Protein 1XRX (pdb70)

Sequence (132 aa):
KTIIEVDDELYSYIASHTKHIGESASDILRRLKFKTIEVDDELYSYIASHTKHIGESASDILRRLKFKTIEVDDELYSYIASHTKHIGESASDILRRLKFKTIEVDDELYSYIASHTKHIGESASDILRRLKF

Secondary structure (DSSP, 8-state):
-EEE--HHHHHHHHTT-SSTT--HHHHHH----/-EEE--HHHHHHHHTT-SSTT--HHHHHH----/-EEE--HHHHHHHHTT-SSTT--HHHHHH----/-EEE--HHHHHHHHTT-SSTT--HHHHHH----

Foldseek 3Di:
DDDDDDPVVVVVQVVQDPDPPDDSCVSVCVCVD/DDDDDDPVVVVVQVVQDPDPPDDSCVSVCVCVD/DDDDDDPVVVVVQVVQDPDPPDDSCVSVCVCVD/DDDDDDPVVVVVQVVQDPDPPDDSCVSVCVCVD

Radius of gyration: 17.99 Å; Cα contacts (8 Å, |Δi|>4): 172; chains: 4; bounding box: 37×57×23 Å

InterPro domains:
  IPR005621 Negative modulator of initiation of replication SeqA [MF_00908] (1-181)
  IPR005621 Negative modulator of initiation of replication SeqA [PIRSF019401] (1-178)
  IPR010985 Ribbon-helix-helix [SSF47598] (1-35)
  IPR013321 Arc-type ribbon-helix-helix [G3DSA:1.10.1220.10] (1-41)
  IPR026577 Replication modulator SeqA, C-terminal DNA-binding domain [PF03925] (71-179)
  IPR033761 Negative modulator of initiation of replication SeqA, N-terminal [PF17206] (1-36)
  IPR036835 Replication modulator SeqA, C-terminal DNA-binding domain superfamily [G3DSA:1.20.1380.10] (65-181)
  IPR036835 Replication modulator SeqA, C-terminal DNA-binding domain superfamily [SSF82808] (65-181)

B-factor: mean 48.1, std 13.79, range [17.33, 106.22]

Organism: Escherichia coli (strain K12) (NCBI:txid83333)

GO terms:
  GO:0042802 identical protein binding (F, IPI)
  GO:0005515 protein binding (F, IPI)
  GO:0005829 cytosol (C, IDA)
  GO:0003688 DNA replication origin binding (F, IDA)
  GO:0042803 protein homodimerization activity (F, IDA)
  GO:0032991 protein-containing complex (C, IDA)
  GO:1990097 SeqA-DNA complex (C, IDA)
  GO:0044729 hemi-methylated DNA-binding (F, IDA)
  GO:0010385 double-stranded methylated DNA binding (F, IDA)
  GO:0032297 negative regulation of DNA-templated DNA replication initiation (P, IGI)
  GO:0007062 sister chromatid cohesion (P, IGI)
  GO:0009314 response to radiation (P, IMP)
  GO:0032297 negative regulation of DNA-templated DNA replication initiation (P, IMP)

Nearest PDB structures (foldseek):
  1xrx-assembly1_A  TM=1.027E+00  e=1.016E-03  Escherichia coli
  3fmt-assembly2_E  TM=9.561E-01  e=2.401E-03  Escherichia coli K-12
  3fmt-assembly2_F  TM=9.249E-01  e=6.096E-03  Escherichia coli K-12
  5kko-assembly1_A  TM=4.485E-01  e=9.108E+00  Vibrio cholerae
  1xrx-assembly1_A  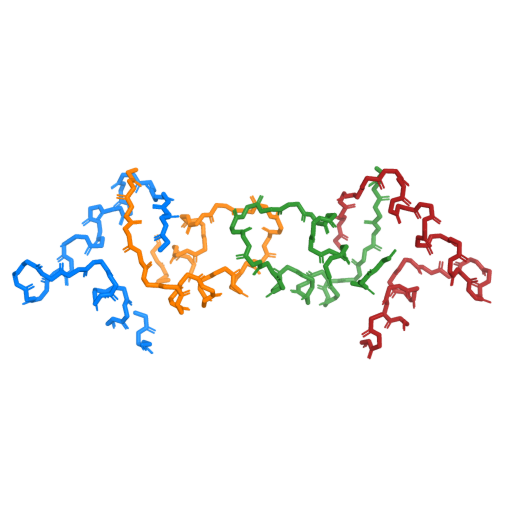TM=1.015E+00  e=1.016E-03  Escherichia coli

Solvent-accessible surface area: 8102 Å² total

Structure (mmCIF, N/CA/C/O backbone):
data_1XRX
#
_entry.id   1XRX
#
_cell.length_a   112.179
_cell.length_b   112.179
_cell.length_c   62.021
_cell.angle_alpha   90.00
_cell.angle_beta   90.00
_cell.angle_gamma   120.00
#
_symmetry.space_group_name_H-M   'P 31 2 1'
#
loop_
_entity.id
_entity.type
_entity.pdbx_description
1 polymer 'SeqA protein'
2 non-polymer 'CALCIUM ION'
3 water water
#
loop_
_atom_site.group_PDB
_atom_site.id
_atom_site.type_symbol
_atom_site.label_atom_id
_atom_site.label_alt_id
_atom_site.label_comp_id
_atom_site.label_asym_id
_atom_site.label_entity_id
_atom_site.label_seq_id
_atom_site.pdbx_PDB_ins_code
_atom_site.Cartn_x
_atom_site.Cartn_y
_atom_site.Cartn_z
_atom_site.occupancy
_atom_site.B_iso_or_equiv
_atom_site.auth_seq_id
_atom_site.auth_comp_id
_atom_site.auth_asym_id
_atom_site.auth_atom_id
_atom_site.pdbx_PDB_model_num
ATOM 9 N N . LYS A 1 2 ? 85.624 30.049 32.157 1.00 49.03 2 LYS A N 1
ATOM 10 C CA . LYS A 1 2 ? 85.511 31.187 33.052 1.00 49.12 2 LYS A CA 1
ATOM 11 C C . LYS A 1 2 ? 84.190 31.115 33.808 1.00 48.34 2 LYS A C 1
ATOM 12 O O . LYS A 1 2 ? 83.194 30.589 33.309 1.00 53.48 2 LYS A O 1
ATOM 18 N N . THR A 1 3 ? 84.201 31.652 35.020 1.00 46.47 3 THR A N 1
ATOM 19 C CA . THR A 1 3 ? 83.030 31.669 35.877 1.00 44.62 3 THR A CA 1
ATOM 20 C C . THR A 1 3 ? 82.342 33.033 35.912 1.00 44.96 3 THR A C 1
ATOM 21 O O . THR A 1 3 ? 82.993 34.065 35.971 1.00 49.10 3 THR A O 1
ATOM 25 N N A ILE A 1 4 ? 81.026 33.012 35.839 0.50 40.28 4 ILE A N 1
ATOM 26 N N B ILE A 1 4 ? 81.010 33.018 35.881 0.50 41.91 4 ILE A N 1
ATOM 27 C CA A ILE A 1 4 ? 80.197 34.201 35.868 0.50 37.31 4 ILE A CA 1
ATOM 28 C CA B ILE A 1 4 ? 80.253 34.248 35.957 0.50 40.50 4 ILE A CA 1
ATOM 29 C C A ILE A 1 4 ? 79.071 33.977 36.874 0.50 39.35 4 ILE A C 1
ATOM 30 C C B ILE A 1 4 ? 79.074 33.991 36.861 0.50 41.14 4 ILE A C 1
ATOM 31 O O A ILE A 1 4 ? 78.609 32.857 37.070 0.50 39.47 4 ILE A O 1
ATOM 32 O O B ILE A 1 4 ? 78.557 32.867 36.950 0.50 42.07 4 ILE A O 1
ATOM 41 N N . GLU A 1 5 ? 78.637 35.037 37.536 1.00 34.19 5 GLU A N 1
ATOM 42 C CA . GLU A 1 5 ? 77.536 34.904 38.458 1.00 40.97 5 GLU A CA 1
ATOM 43 C C . GLU A 1 5 ? 76.336 35.698 37.956 1.00 36.83 5 GLU A C 1
ATOM 44 O O . GLU A 1 5 ? 76.452 36.850 37.556 1.00 33.68 5 GLU A O 1
ATOM 50 N N . VAL A 1 6 ? 75.185 35.037 37.946 1.00 35.04 6 VAL A N 1
ATOM 51 C CA . VAL A 1 6 ? 73.947 35.652 37.482 1.00 33.40 6 VAL A CA 1
ATOM 52 C C . VAL A 1 6 ? 72.915 35.582 38.600 1.00 33.06 6 VAL A C 1
ATOM 53 O O . VAL A 1 6 ? 73.005 34.717 39.466 1.00 36.96 6 VAL A O 1
ATOM 57 N N . ASP A 1 7 ? 71.930 36.476 38.587 1.00 32.78 7 ASP A N 1
ATOM 58 C CA . ASP A 1 7 ? 70.906 36.444 39.625 1.00 38.15 7 ASP A CA 1
ATOM 59 C C . ASP A 1 7 ? 70.043 35.191 39.468 1.00 39.53 7 ASP A C 1
ATOM 60 O O . ASP A 1 7 ? 69.903 34.659 38.369 1.00 36.17 7 ASP A O 1
ATOM 65 N N . ASP A 1 8 ? 69.484 34.721 40.579 1.00 39.09 8 ASP A N 1
ATOM 66 C CA . ASP A 1 8 ? 68.649 33.521 40.604 1.00 37.19 8 ASP A CA 1
ATOM 67 C C . ASP A 1 8 ? 67.609 33.438 39.491 1.00 34.17 8 ASP A C 1
ATOM 68 O O . ASP A 1 8 ? 67.479 32.412 38.826 1.00 40.20 8 ASP A O 1
ATOM 73 N N . GLU A 1 9 ? 66.872 34.522 39.291 1.00 35.81 9 GLU A N 1
ATOM 74 C CA . GLU A 1 9 ? 65.841 34.560 38.267 1.00 39.12 9 GLU A CA 1
ATOM 75 C C . GLU A 1 9 ? 66.424 34.336 36.870 1.00 40.57 9 GLU A C 1
ATOM 76 O O . GLU A 1 9 ? 65.850 33.609 36.059 1.00 41.05 9 GLU A O 1
ATOM 82 N N . LEU A 1 10 ? 67.566 34.960 36.599 1.00 40.55 10 LEU A N 1
ATOM 83 C CA . LEU A 1 10 ? 68.232 34.837 35.306 1.00 37.34 10 LEU A CA 1
ATOM 84 C C . LEU A 1 10 ? 68.804 33.439 35.105 1.00 37.58 10 LEU A C 1
ATOM 85 O O . LEU A 1 10 ? 68.885 32.953 33.978 1.00 37.22 10 LEU A O 1
ATOM 90 N N . TYR A 1 11 ? 69.203 32.795 36.197 1.00 34.14 11 TYR A N 1
ATOM 91 C CA . TYR A 1 11 ? 69.747 31.450 36.111 1.00 37.76 11 TYR A CA 1
ATOM 92 C C . TYR A 1 11 ? 68.634 30.485 35.703 1.00 40.55 11 TYR A C 1
ATOM 93 O O . TYR A 1 11 ? 68.809 29.666 34.800 1.00 37.66 11 TYR A O 1
ATOM 102 N N . SER A 1 12 ? 67.488 30.590 36.368 1.00 38.92 12 SER A N 1
ATOM 103 C CA . SER A 1 12 ? 66.351 29.729 36.061 1.00 41.47 12 SER A CA 1
ATOM 104 C C . SER A 1 12 ? 65.928 29.932 34.616 1.00 40.37 12 SER A C 1
ATOM 105 O O . SER A 1 12 ? 65.624 28.974 33.905 1.00 39.90 12 SER A O 1
ATOM 108 N N . TYR A 1 13 ? 65.912 31.192 34.193 1.00 38.73 13 TYR A N 1
ATOM 109 C CA . TYR A 1 13 ? 65.527 31.549 32.837 1.00 37.50 13 TYR A CA 1
ATOM 110 C C . TYR A 1 13 ? 66.415 30.832 31.830 1.00 42.80 13 TYR A C 1
ATOM 111 O O . TYR A 1 13 ? 65.932 30.275 30.845 1.00 46.46 13 TYR A O 1
ATOM 120 N N . ILE A 1 14 ? 67.719 30.849 32.083 1.00 39.37 14 ILE A N 1
ATOM 121 C CA . ILE A 1 14 ? 68.677 30.200 31.199 1.00 37.00 14 ILE A CA 1
ATOM 122 C C . ILE A 1 14 ? 68.530 28.680 31.232 1.00 39.06 14 ILE A C 1
ATOM 123 O O . ILE A 1 14 ? 68.525 28.030 30.188 1.00 35.94 14 ILE A O 1
ATOM 128 N N . ALA A 1 15 ? 68.407 28.121 32.431 1.00 32.69 15 ALA A N 1
ATOM 129 C CA . ALA A 1 15 ? 68.267 26.678 32.589 1.00 40.61 15 ALA A CA 1
ATOM 130 C C . ALA A 1 15 ? 67.035 26.148 31.863 1.00 36.60 15 ALA A C 1
ATOM 131 O O . ALA A 1 15 ? 67.068 25.062 31.289 1.00 44.62 15 ALA A O 1
ATOM 133 N N . SER A 1 16 ? 65.955 26.921 31.880 1.00 36.67 16 SER A N 1
ATOM 134 C CA . SER A 1 16 ? 64.716 26.515 31.229 1.00 41.73 16 SER A CA 1
ATOM 135 C C . SER A 1 16 ? 64.826 26.478 29.704 1.00 43.87 16 SER A C 1
ATOM 136 O O . SER A 1 16 ? 63.937 25.966 29.028 1.00 47.29 16 SER A O 1
ATOM 139 N N . HIS A 1 17 ? 65.907 27.026 29.159 1.00 42.30 17 HIS A N 1
ATOM 140 C CA . HIS A 1 17 ? 66.092 27.017 27.713 1.00 36.29 17 HIS A CA 1
ATOM 141 C C . HIS A 1 17 ? 66.869 25.802 27.235 1.00 34.86 17 HIS A C 1
ATOM 142 O O . HIS A 1 17 ? 67.239 25.716 26.066 1.00 37.31 17 HIS A O 1
ATOM 149 N N . THR A 1 18 ? 67.123 24.866 28.142 1.00 39.62 18 THR A N 1
ATOM 150 C CA . THR A 1 18 ? 67.839 23.653 27.781 1.00 41.83 18 THR A CA 1
ATOM 151 C C . THR A 1 18 ? 67.048 22.953 26.680 1.00 44.80 18 THR A C 1
ATOM 152 O O . THR A 1 18 ? 65.836 22.768 26.797 1.00 41.67 18 THR A O 1
ATOM 156 N N . LYS A 1 19 ? 67.735 22.590 25.603 1.00 45.08 19 LYS A N 1
ATOM 157 C CA . LYS A 1 19 ? 67.100 21.909 24.479 1.00 43.95 19 LYS A CA 1
ATOM 158 C C . LYS A 1 19 ? 67.637 20.489 24.377 1.00 45.04 19 LYS A C 1
ATOM 159 O O . LYS A 1 19 ? 66.945 19.585 23.918 1.00 45.32 19 LYS A O 1
ATOM 165 N N . HIS A 1 20 ? 68.881 20.311 24.810 1.00 41.43 20 HIS A N 1
ATOM 166 C CA . HIS A 1 20 ? 69.528 19.009 24.818 1.00 44.02 20 HIS A CA 1
ATOM 167 C C . HIS A 1 20 ? 69.919 18.712 26.259 1.00 50.30 20 HIS A C 1
ATOM 168 O O . HIS A 1 20 ? 70.844 19.315 26.804 1.00 53.80 20 HIS A O 1
ATOM 175 N N . ILE A 1 21 ? 69.190 17.789 26.873 1.00 43.88 21 ILE A N 1
ATOM 176 C CA . ILE A 1 21 ? 69.416 17.407 28.259 1.00 38.34 21 ILE A CA 1
AT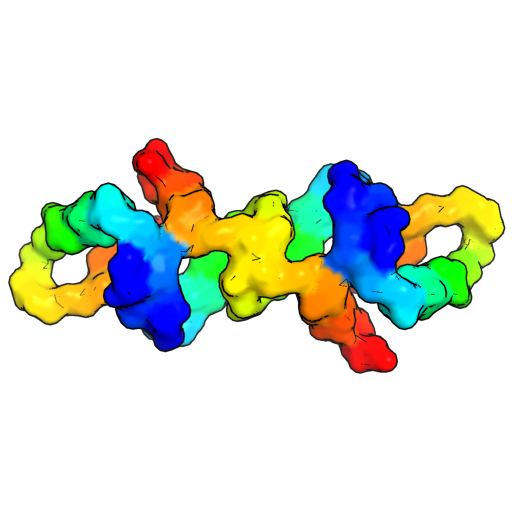OM 177 C C . ILE A 1 21 ? 70.882 17.230 28.624 1.00 42.16 21 ILE A C 1
ATOM 178 O O . ILE A 1 21 ? 71.620 16.507 27.953 1.00 42.74 21 ILE A O 1
ATOM 183 N N . GLY A 1 22 ? 71.293 17.904 29.695 1.00 40.62 22 GLY A N 1
ATOM 184 C CA . GLY A 1 22 ? 72.663 17.810 30.166 1.00 42.96 22 GLY A CA 1
ATOM 185 C C . GLY A 1 22 ? 73.663 18.736 29.497 1.00 42.93 22 GLY A C 1
ATOM 186 O O . GLY A 1 22 ? 74.849 18.690 29.820 1.00 46.30 22 GLY A O 1
ATOM 187 N N . GLU A 1 23 ? 73.202 19.580 28.578 1.00 39.80 23 GLU A N 1
ATOM 188 C CA . GLU A 1 23 ? 74.108 20.487 27.882 1.00 44.29 23 GLU A CA 1
ATOM 189 C C . GLU A 1 23 ? 74.625 21.600 28.791 1.00 48.37 23 GLU A C 1
ATOM 190 O O . GLU A 1 23 ? 73.999 21.943 29.795 1.00 47.16 23 GLU A O 1
ATOM 196 N N . SER A 1 24 ? 75.776 22.158 28.426 1.00 47.14 24 SER A N 1
ATOM 197 C CA . SER A 1 24 ? 76.417 23.215 29.201 1.00 42.79 24 SER A CA 1
ATOM 198 C C . SER A 1 24 ? 75.743 24.569 29.051 1.00 39.92 24 SER A C 1
ATOM 199 O O . SER A 1 24 ? 74.945 24.781 28.141 1.00 44.94 24 SER A O 1
ATOM 202 N N . ALA A 1 25 ? 76.082 25.485 29.952 1.00 43.39 25 ALA A N 1
ATOM 203 C CA . ALA A 1 25 ? 75.531 26.834 29.931 1.00 39.78 25 ALA A CA 1
ATOM 204 C C . ALA A 1 25 ? 76.002 27.557 28.676 1.00 36.38 25 ALA A C 1
ATOM 205 O O . ALA A 1 25 ? 75.298 28.410 28.137 1.00 36.53 25 ALA A O 1
ATOM 207 N N . SER A 1 26 ? 77.198 27.206 28.212 1.00 37.01 26 SER A N 1
ATOM 208 C CA . SER A 1 26 ? 77.760 27.817 27.016 1.00 42.33 26 SER A CA 1
ATOM 209 C C . SER A 1 26 ? 76.908 27.493 25.793 1.00 44.97 26 SER A C 1
ATOM 210 O O . SER A 1 26 ? 76.626 28.372 24.978 1.00 48.32 26 SER A O 1
ATOM 213 N N . ASP A 1 27 ? 76.496 26.233 25.666 1.00 49.35 27 ASP A N 1
ATOM 214 C CA . ASP A 1 27 ? 75.674 25.821 24.533 1.00 45.37 27 ASP A CA 1
ATOM 215 C C . ASP A 1 27 ? 74.337 26.550 24.539 1.00 42.40 27 ASP A C 1
ATOM 216 O O . ASP A 1 27 ? 73.849 26.977 23.495 1.00 42.99 27 ASP A O 1
ATOM 221 N N . ILE A 1 28 ? 73.749 26.692 25.720 1.00 39.20 28 ILE A N 1
ATOM 222 C CA . ILE A 1 28 ? 72.466 27.370 25.854 1.00 39.74 28 ILE A CA 1
ATOM 223 C C . ILE A 1 28 ? 72.583 28.848 25.502 1.00 39.30 28 ILE A C 1
ATOM 224 O O . ILE A 1 28 ? 71.852 29.351 24.647 1.00 46.55 28 ILE A O 1
ATOM 229 N N . LEU A 1 29 ? 73.506 29.541 26.160 1.00 43.87 29 LEU A N 1
ATOM 230 C CA . LEU A 1 29 ? 73.705 30.964 25.906 1.00 42.81 29 LEU A CA 1
ATOM 231 C C . LEU A 1 29 ? 74.055 31.219 24.446 1.00 43.90 29 LEU A C 1
ATOM 232 O O . LEU A 1 29 ? 73.505 32.130 23.825 1.00 45.97 29 LEU A O 1
ATOM 237 N N . ARG A 1 30 ? 74.959 30.416 23.894 1.00 40.45 30 ARG A N 1
ATOM 238 C CA . ARG A 1 30 ? 75.339 30.579 22.497 1.00 44.77 30 ARG A CA 1
ATOM 239 C C . ARG A 1 30 ? 74.116 30.469 21.602 1.00 45.89 30 ARG A C 1
ATOM 240 O O . ARG A 1 30 ? 73.972 31.215 20.634 1.00 49.52 30 ARG A O 1
ATOM 248 N N . ARG A 1 31 ? 73.215 29.556 21.940 1.00 48.83 31 ARG A N 1
ATOM 249 C CA . ARG A 1 31 ? 72.013 29.377 21.143 1.00 45.37 31 ARG A CA 1
ATOM 250 C C . ARG A 1 31 ? 71.056 30.562 21.345 1.00 41.59 31 ARG A C 1
ATOM 251 O O . ARG A 1 31 ? 70.508 31.087 20.376 1.00 46.73 31 ARG A O 1
ATOM 267 N N . LEU A 1 33 ? 71.819 33.577 22.264 1.00 54.13 33 LEU A N 1
ATOM 268 C CA . LEU A 1 33 ? 72.477 34.791 21.774 1.00 61.58 33 LEU A CA 1
ATOM 269 C C . LEU A 1 33 ? 72.741 34.777 20.271 1.00 67.74 33 LEU A C 1
ATOM 270 O O . LEU A 1 33 ? 73.026 35.819 19.678 1.00 73.27 33 LEU A O 1
ATOM 275 N N . LYS A 1 34 ? 72.631 33.600 19.661 1.00 74.21 34 LYS A N 1
ATOM 276 C CA . LYS A 1 34 ? 72.898 33.459 18.239 1.00 75.82 34 LYS A CA 1
ATOM 277 C C . LYS A 1 34 ? 74.385 33.718 18.023 1.00 84.23 34 LYS A C 1
ATOM 278 O O . LYS A 1 34 ? 74.774 34.512 17.162 1.00 89.98 34 LYS A O 1
ATOM 284 N N . PHE A 1 35 ? 75.208 33.048 18.822 1.00 86.15 35 PHE A N 1
ATOM 285 C CA . PHE A 1 35 ? 76.659 33.177 18.743 1.00 89.07 35 PHE A CA 1
ATOM 286 C C . PHE A 1 35 ? 77.232 31.769 18.851 1.00 95.29 35 PHE A C 1
ATOM 287 O O . PHE A 1 35 ? 78.378 31.537 18.399 1.00 100.50 35 PHE A O 1
ATOM 303 N N . LYS B 1 2 ? 73.663 32.889 41.497 1.00 36.16 2 LYS B N 1
ATOM 304 C CA . LYS B 1 2 ? 74.096 31.534 41.204 1.00 43.17 2 LYS B CA 1
ATOM 305 C C . LYS B 1 2 ? 75.268 31.665 40.233 1.00 44.05 2 LYS B C 1
ATOM 306 O O . LYS B 1 2 ? 75.402 32.675 39.544 1.00 40.56 2 LYS B O 1
ATOM 312 N N . THR B 1 3 ? 76.135 30.662 40.209 1.00 48.29 3 THR B N 1
ATOM 313 C CA . THR B 1 3 ? 77.310 30.700 39.356 1.00 44.26 3 THR B CA 1
ATOM 314 C C . THR B 1 3 ? 77.244 29.737 38.178 1.00 46.09 3 THR B C 1
ATOM 315 O O . THR B 1 3 ? 76.840 28.584 38.334 1.00 49.61 3 THR B O 1
ATOM 319 N N . ILE B 1 4 ? 77.630 30.221 36.999 1.00 43.03 4 ILE B N 1
ATOM 320 C CA . ILE B 1 4 ? 77.641 29.388 35.798 1.00 42.30 4 ILE B CA 1
ATOM 321 C C . ILE B 1 4 ? 78.995 29.462 35.098 1.00 45.87 4 ILE B C 1
ATOM 322 O O . ILE B 1 4 ? 79.724 30.452 35.198 1.00 43.84 4 ILE B O 1
ATOM 327 N N . GLU B 1 5 ? 79.322 28.391 34.392 1.00 42.56 5 GLU B N 1
ATOM 328 C CA . GLU B 1 5 ? 80.569 28.300 33.653 1.00 46.29 5 GLU B CA 1
ATOM 329 C C . GLU B 1 5 ? 80.331 28.632 32.189 1.00 44.46 5 GLU B C 1
ATOM 330 O O . GLU B 1 5 ? 79.319 28.241 31.613 1.00 48.76 5 GLU B O 1
ATOM 336 N N . VAL B 1 6 ? 81.270 29.352 31.593 1.00 44.46 6 VAL B N 1
ATOM 337 C CA . VAL B 1 6 ? 81.179 29.715 30.189 1.00 40.07 6 VAL B CA 1
ATOM 338 C C . VAL B 1 6 ? 82.573 29.610 29.591 1.00 47.53 6 VAL B C 1
ATOM 339 O O . VAL B 1 6 ? 83.568 29.854 30.281 1.00 47.86 6 VAL B O 1
ATOM 343 N N . ASP B 1 7 ? 82.654 29.237 28.317 1.00 47.67 7 ASP B N 1
ATOM 344 C CA . ASP B 1 7 ? 83.956 29.111 27.679 1.00 49.14 7 ASP B CA 1
ATOM 345 C C . ASP B 1 7 ? 84.596 30.492 27.562 1.00 51.32 7 ASP B C 1
ATOM 346 O O . ASP B 1 7 ? 83.899 31.510 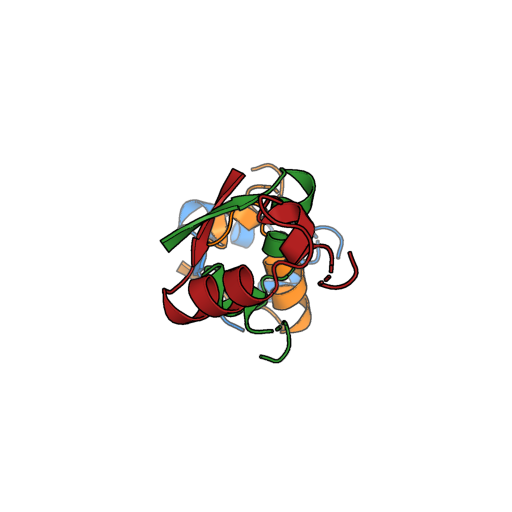27.501 1.00 47.26 7 ASP B O 1
ATOM 351 N N . ASP B 1 8 ? 85.926 30.519 27.555 1.00 49.14 8 ASP B N 1
ATOM 352 C CA . ASP B 1 8 ? 86.675 31.768 27.485 1.00 48.18 8 ASP B CA 1
ATOM 353 C C . ASP B 1 8 ? 86.186 3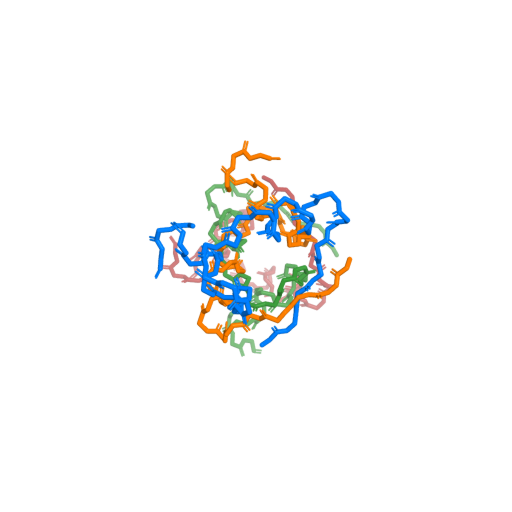2.730 26.413 1.00 45.96 8 ASP B C 1
ATOM 354 O O . ASP B 1 8 ? 85.996 33.917 26.677 1.00 51.44 8 ASP B O 1
ATOM 359 N N . GLU B 1 9 ? 85.976 32.220 25.206 1.00 44.68 9 GLU B N 1
ATOM 360 C CA . GLU B 1 9 ? 85.517 33.057 24.105 1.00 44.93 9 GLU B CA 1
ATOM 361 C C . GLU B 1 9 ? 84.183 33.722 24.436 1.00 45.63 9 GLU B C 1
ATOM 362 O O . GLU B 1 9 ? 83.997 34.915 24.195 1.00 48.72 9 GLU B O 1
ATOM 368 N N . LEU B 1 10 ? 83.257 32.944 24.988 1.00 44.36 10 LEU B N 1
ATOM 369 C CA . LEU B 1 10 ? 81.940 33.458 25.347 1.00 44.33 10 LEU B CA 1
ATOM 370 C C . LEU B 1 10 ? 82.029 34.513 26.445 1.00 40.65 10 LEU B C 1
ATOM 371 O O . LEU B 1 10 ? 81.259 35.474 26.457 1.00 40.08 10 LEU B O 1
ATOM 376 N N . TYR B 1 11 ? 82.967 34.327 27.369 1.00 42.35 11 TYR B N 1
ATOM 377 C CA . TYR B 1 11 ? 83.152 35.274 28.459 1.00 42.06 11 TYR B CA 1
ATOM 378 C C . TYR B 1 11 ? 83.595 36.625 27.897 1.00 46.04 11 TYR B C 1
ATOM 379 O O . TYR B 1 11 ? 83.024 37.667 28.228 1.00 44.65 11 TYR B O 1
ATOM 388 N N . SER B 1 12 ? 84.610 36.599 27.040 1.00 46.48 12 SER B N 1
ATOM 389 C CA . SER B 1 12 ? 85.120 37.819 26.430 1.00 45.06 12 SER B CA 1
ATOM 390 C C . SER B 1 12 ? 84.014 38.513 25.646 1.00 40.29 12 SER B C 1
ATOM 391 O O . SER B 1 12 ? 83.881 39.737 25.686 1.00 45.27 12 SER B O 1
ATOM 394 N N . TYR B 1 13 ? 83.218 37.722 24.937 1.00 42.87 13 TYR B N 1
ATOM 395 C CA . TYR B 1 13 ? 82.120 38.257 24.143 1.00 40.76 13 TYR B CA 1
ATOM 396 C C . TYR B 1 13 ? 81.139 39.035 25.019 1.00 41.64 13 TYR B C 1
ATOM 397 O O . TYR B 1 13 ? 80.710 40.137 24.670 1.00 43.08 13 TYR B O 1
ATOM 406 N N . ILE B 1 14 ? 80.785 38.450 26.158 1.00 41.12 14 ILE B N 1
ATOM 407 C CA . ILE B 1 14 ? 79.859 39.078 27.092 1.00 40.28 14 ILE B CA 1
ATOM 408 C C . ILE B 1 14 ? 80.475 40.322 27.725 1.00 43.91 14 ILE B C 1
ATOM 409 O O . ILE B 1 14 ? 79.838 41.371 27.798 1.00 41.15 14 ILE B O 1
ATOM 414 N N . ALA B 1 15 ? 81.718 40.197 28.180 1.00 38.67 15 ALA B N 1
ATOM 415 C CA . ALA B 1 15 ? 82.412 41.310 28.812 1.00 38.98 15 ALA B CA 1
ATOM 416 C C . ALA B 1 15 ? 82.463 42.523 27.894 1.00 35.04 15 ALA B C 1
ATOM 417 O O . ALA B 1 15 ? 82.235 43.648 28.332 1.00 40.12 15 ALA B O 1
ATOM 419 N N . SER B 1 16 ? 82.747 42.288 26.617 1.00 36.01 16 SER B N 1
ATOM 420 C CA . SER B 1 16 ? 82.843 43.374 25.650 1.00 41.07 16 SER B CA 1
ATOM 421 C C . SER B 1 16 ? 81.524 44.112 25.436 1.00 42.31 16 SER B C 1
ATOM 422 O O . SER B 1 16 ? 81.502 45.177 24.818 1.00 45.54 16 SER B O 1
ATOM 425 N N . HIS B 1 17 ? 80.428 43.555 25.943 1.00 40.49 17 HIS B N 1
ATOM 426 C CA . HIS B 1 17 ? 79.124 44.196 25.799 1.00 35.63 17 HIS B CA 1
ATOM 427 C C . HIS B 1 17 ? 78.797 45.149 26.945 1.00 37.20 17 HIS B C 1
ATOM 428 O O . HIS B 1 17 ? 77.679 45.659 27.037 1.00 42.58 17 HIS B O 1
ATOM 435 N N . THR B 1 18 ? 79.770 45.386 27.819 1.00 40.27 18 THR B N 1
ATOM 436 C CA . THR B 1 18 ? 79.574 46.298 28.941 1.00 40.06 18 THR B CA 1
ATOM 437 C C . THR B 1 18 ? 79.226 47.685 28.396 1.00 40.32 18 THR B C 1
ATOM 438 O O . THR B 1 18 ? 79.863 48.168 27.465 1.00 42.36 18 THR B O 1
ATOM 442 N N . LYS B 1 19 ? 78.203 48.312 28.967 1.00 36.57 19 LYS B N 1
ATOM 443 C CA . LYS B 1 19 ? 77.781 49.642 28.540 1.00 41.39 19 LYS B CA 1
ATOM 444 C C . LYS B 1 19 ? 77.954 50.616 29.696 1.00 40.55 19 LYS B C 1
ATOM 445 O O . LYS B 1 19 ? 78.073 51.822 29.498 1.00 42.64 19 LYS B O 1
ATOM 451 N N . HIS B 1 20 ? 77.956 50.078 30.908 1.00 40.93 20 HIS B N 1
ATOM 452 C CA . HIS B 1 20 ? 78.116 50.880 32.113 1.00 45.11 20 HIS B CA 1
ATOM 453 C C . HIS B 1 20 ? 79.260 50.277 32.912 1.00 44.27 20 HIS B C 1
ATOM 454 O O . HIS B 1 20 ? 79.124 49.204 33.495 1.00 45.44 20 HIS B O 1
ATOM 461 N N . ILE B 1 21 ? 80.393 50.971 32.919 1.00 43.15 21 ILE B N 1
ATOM 462 C CA . ILE B 1 21 ? 81.585 50.504 33.615 1.00 39.53 21 ILE B CA 1
ATOM 463 C C . ILE B 1 21 ? 81.301 49.961 35.013 1.00 42.27 21 ILE B C 1
ATOM 464 O O . ILE B 1 21 ? 80.693 50.632 35.845 1.00 37.75 21 ILE B O 1
ATOM 469 N N . GLY B 1 22 ? 81.741 48.727 35.251 1.00 43.46 22 GLY B N 1
ATOM 470 C CA . GLY B 1 22 ? 81.547 48.097 36.544 1.00 43.23 22 GLY B CA 1
ATOM 471 C C . GLY B 1 22 ? 80.225 47.377 36.756 1.00 42.72 22 GLY B C 1
ATOM 472 O O . GLY B 1 22 ? 79.984 46.848 37.839 1.00 37.40 22 GLY B O 1
ATOM 473 N N . GLU B 1 23 ? 79.369 47.347 35.738 1.00 34.28 23 GLU B N 1
ATOM 474 C CA . GLU B 1 23 ? 78.072 46.687 35.867 1.00 40.22 23 GLU B CA 1
ATOM 475 C C . GLU B 1 23 ? 78.212 45.167 35.935 1.00 38.79 23 GLU B C 1
ATOM 476 O O . GLU B 1 23 ? 79.197 44.600 35.459 1.00 36.93 23 GLU B O 1
ATOM 482 N N . SER B 1 24 ? 77.216 44.516 36.527 1.00 37.53 24 SER B N 1
ATOM 483 C CA . SER B 1 24 ? 77.221 43.064 36.683 1.00 35.25 24 SER B CA 1
ATOM 484 C C . SER B 1 24 ? 76.939 42.287 35.399 1.00 34.35 24 SER B C 1
ATOM 485 O O . SER B 1 24 ? 76.474 42.843 34.406 1.00 34.53 24 SER B O 1
ATOM 488 N N . ALA B 1 25 ? 77.230 40.990 35.434 1.00 35.82 25 ALA B N 1
ATOM 489 C CA . ALA B 1 25 ? 77.004 40.118 34.289 1.00 34.80 25 ALA B CA 1
ATOM 490 C C . ALA B 1 25 ? 75.508 39.973 34.047 1.00 34.77 25 ALA B C 1
ATOM 491 O O . ALA B 1 25 ? 75.072 39.768 32.917 1.00 36.38 25 ALA B O 1
ATOM 493 N N . SER B 1 26 ? 74.727 40.082 35.118 1.00 31.83 26 SER B N 1
ATOM 494 C CA . SER B 1 26 ? 73.276 39.970 35.027 1.00 33.25 26 SER B CA 1
ATOM 495 C C . SER B 1 26 ? 72.699 41.134 34.233 1.00 37.02 26 SER B C 1
ATOM 496 O O . SER B 1 26 ? 71.756 40.961 33.460 1.00 39.06 26 SER B O 1
ATOM 499 N N . ASP B 1 27 ? 73.265 42.322 34.430 1.00 37.48 27 ASP B N 1
ATOM 500 C CA . ASP B 1 27 ? 72.809 43.509 33.715 1.00 31.92 27 ASP B CA 1
ATOM 501 C C . ASP B 1 27 ? 73.144 43.390 32.236 1.00 36.96 27 ASP B C 1
ATOM 502 O O . ASP B 1 27 ? 72.353 43.780 31.381 1.00 38.46 27 ASP B O 1
ATOM 507 N N . ILE B 1 28 ? 74.324 42.853 31.940 1.00 35.12 28 ILE B N 1
ATOM 508 C CA . ILE B 1 28 ? 74.760 42.692 30.561 1.00 35.79 28 ILE B CA 1
ATOM 509 C C . ILE B 1 28 ? 73.921 41.645 29.844 1.00 34.88 28 ILE B C 1
ATOM 510 O O . ILE B 1 28 ? 73.350 41.916 28.790 1.00 40.10 28 ILE B O 1
ATOM 515 N N . LEU B 1 29 ? 73.845 40.450 30.418 1.00 34.36 29 LEU B N 1
ATOM 516 C CA . LEU B 1 29 ? 73.078 39.375 29.807 1.00 37.53 29 LEU B CA 1
ATOM 517 C C . LEU B 1 29 ? 71.605 39.728 29.637 1.00 37.39 29 LEU B C 1
ATOM 518 O O . LEU B 1 29 ? 71.013 39.432 28.602 1.00 46.23 29 LEU B O 1
ATOM 523 N N . ARG B 1 30 ? 71.010 40.369 30.636 1.00 36.53 30 ARG B N 1
ATOM 524 C CA . ARG B 1 30 ? 69.607 40.749 30.534 1.00 39.44 30 ARG B CA 1
ATOM 525 C C . ARG B 1 30 ? 69.392 41.698 29.366 1.00 45.89 30 ARG B C 1
ATOM 526 O O . ARG B 1 30 ? 68.364 41.644 28.691 1.00 45.77 30 ARG B O 1
ATOM 534 N N . ARG B 1 31 ? 70.372 42.562 29.123 1.00 46.42 31 ARG B N 1
ATOM 535 C CA . ARG B 1 31 ? 70.283 43.520 28.032 1.00 44.42 31 ARG B CA 1
ATOM 536 C C . ARG B 1 31 ? 70.460 42.801 26.695 1.00 44.83 31 ARG B C 1
ATOM 537 O O . ARG B 1 31 ? 69.730 43.066 25.737 1.00 47.46 31 ARG B O 1
ATOM 553 N N . LEU B 1 33 ? 69.778 39.719 26.053 1.00 55.45 33 LEU B N 1
ATOM 554 C CA . LEU B 1 33 ? 68.677 38.802 25.778 1.00 56.09 33 LEU B CA 1
ATOM 555 C C . LEU B 1 33 ? 67.324 39.509 25.620 1.00 60.73 33 LEU B C 1
ATOM 556 O O . LEU B 1 33 ? 66.425 38.983 24.968 1.00 68.61 33 LEU B O 1
ATOM 561 N N . LYS B 1 34 ? 67.203 40.701 26.205 1.00 66.30 34 LYS B N 1
ATOM 562 C CA . LYS B 1 34 ? 65.984 41.524 26.170 1.00 72.44 34 LYS B CA 1
ATOM 563 C C . LYS B 1 34 ? 65.070 41.293 27.371 1.00 83.71 34 LYS B C 1
ATOM 564 O O . LYS B 1 34 ? 64.058 41.986 27.529 1.00 87.37 34 LYS B O 1
ATOM 570 N N . PHE B 1 35 ? 65.431 40.322 28.211 1.00 89.22 35 PHE B N 1
ATOM 571 C CA . PHE B 1 35 ? 64.670 39.980 29.425 1.00 89.11 35 PHE B CA 1
ATOM 572 C C . PHE B 1 35 ? 65.345 40.724 30.589 1.00 93.44 35 PHE B C 1
ATOM 573 O O . PHE B 1 35 ? 65.059 40.420 31.771 1.00 99.14 35 PHE B O 1
ATOM 589 N N . LYS C 1 2 ? 89.927 60.046 41.671 1.00 37.07 2 LYS C N 1
ATOM 590 C CA . LYS C 1 2 ? 89.572 61.299 41.021 1.00 38.60 2 LYS C CA 1
ATOM 591 C C . LYS C 1 2 ? 88.517 61.066 39.943 1.00 39.72 2 LYS C C 1
ATOM 592 O O . LYS C 1 2 ? 88.426 59.983 39.368 1.00 40.00 2 LYS C O 1
ATOM 598 N N . THR C 1 3 ? 87.720 62.092 39.679 1.00 41.59 3 THR C N 1
ATOM 599 C CA . THR C 1 3 ? 86.658 62.019 38.686 1.00 43.01 3 THR C CA 1
ATOM 600 C C . THR C 1 3 ? 86.975 62.823 37.426 1.00 45.93 3 THR C C 1
ATOM 601 O O . THR C 1 3 ? 87.500 63.936 37.506 1.00 47.02 3 THR C O 1
ATOM 605 N N . ILE C 1 4 ? 86.671 62.251 36.262 1.00 43.00 4 ILE C N 1
ATOM 606 C CA . ILE C 1 4 ? 86.903 62.954 35.005 1.00 42.31 4 ILE C CA 1
ATOM 607 C C . ILE C 1 4 ? 85.694 62.805 34.090 1.00 47.73 4 ILE C C 1
ATOM 608 O O . ILE C 1 4 ? 84.946 61.828 34.173 1.00 46.97 4 ILE C O 1
ATOM 613 N N . GLU C 1 5 ? 85.505 63.784 33.215 1.00 42.10 5 GLU C N 1
ATOM 614 C CA . GLU C 1 5 ? 84.393 63.761 32.276 1.00 44.16 5 GLU C CA 1
ATOM 615 C C . GLU C 1 5 ? 84.855 63.383 30.873 1.00 44.69 5 GLU C C 1
ATOM 616 O O . GLU C 1 5 ? 85.897 63.840 30.408 1.00 50.65 5 GLU C O 1
ATOM 622 N N . VAL C 1 6 ? 84.070 62.546 30.206 1.00 42.24 6 VAL C N 1
ATOM 623 C CA . VAL C 1 6 ? 84.374 62.108 28.847 1.00 45.89 6 VAL C CA 1
ATOM 624 C C . VAL C 1 6 ? 83.069 62.132 28.055 1.00 51.13 6 VAL C C 1
ATOM 625 O O . VAL C 1 6 ? 81.993 61.920 28.623 1.00 48.92 6 VAL C O 1
ATOM 629 N N . ASP C 1 7 ? 83.157 62.396 26.753 1.00 50.51 7 ASP C N 1
ATOM 630 C CA . ASP C 1 7 ? 81.968 62.436 25.913 1.00 47.30 7 ASP C CA 1
ATOM 631 C C . ASP C 1 7 ? 81.359 61.039 25.858 1.00 49.65 7 ASP C C 1
ATOM 632 O O . ASP C 1 7 ? 82.066 60.040 26.024 1.00 48.50 7 ASP C O 1
ATOM 637 N N . ASP C 1 8 ? 80.050 60.971 25.638 1.00 49.04 8 ASP C N 1
ATOM 638 C CA . ASP C 1 8 ? 79.346 59.692 25.595 1.00 46.09 8 ASP C CA 1
ATOM 639 C C . ASP C 1 8 ? 79.997 58.651 24.709 1.00 45.23 8 ASP C C 1
ATOM 640 O O . ASP C 1 8 ? 80.147 57.493 25.099 1.00 51.88 8 ASP C O 1
ATOM 645 N N . GLU C 1 9 ? 80.376 59.059 23.508 1.00 42.69 9 GLU C N 1
ATOM 646 C CA . GLU C 1 9 ? 80.992 58.134 22.578 1.00 47.07 9 GLU C CA 1
ATOM 647 C C . GLU C 1 9 ? 82.267 57.517 23.150 1.00 50.73 9 GLU C C 1
ATOM 648 O O . GLU C 1 9 ? 82.485 56.312 23.016 1.00 55.49 9 GLU C O 1
ATOM 654 N N . LEU C 1 10 ? 83.101 58.336 23.789 1.00 48.66 10 LEU C N 1
ATOM 655 C CA . LEU C 1 10 ? 84.352 57.853 24.371 1.00 45.89 10 LEU C CA 1
ATOM 656 C C . LEU C 1 10 ? 84.092 56.913 25.542 1.00 41.55 10 LEU C C 1
ATOM 657 O O . LEU C 1 10 ? 84.808 55.930 25.727 1.00 41.76 10 LEU C O 1
ATOM 662 N N . TYR C 1 11 ? 83.068 57.224 26.331 1.00 38.47 11 TYR C N 1
ATOM 663 C CA . TYR C 1 11 ? 82.705 56.398 27.477 1.00 43.88 11 TYR C CA 1
ATOM 664 C C . TYR C 1 11 ? 82.344 54.985 27.015 1.00 44.95 11 TYR C C 1
ATOM 665 O O . TYR C 1 11 ? 82.829 53.998 27.566 1.00 45.77 11 TYR C O 1
ATOM 674 N N . SER C 1 12 ? 81.491 54.899 26.000 1.00 43.47 12 SER C N 1
ATOM 675 C CA . SER C 1 12 ? 81.073 53.612 25.462 1.00 43.64 12 SER C CA 1
ATOM 676 C C . SER C 1 12 ? 82.279 52.857 24.929 1.00 41.89 12 SER C C 1
ATOM 677 O O . SER C 1 12 ? 82.406 51.650 25.124 1.00 39.82 12 SER C O 1
ATOM 680 N N . TYR C 1 13 ? 83.166 53.581 24.254 1.00 43.05 13 TYR C N 1
ATOM 681 C CA . TYR C 1 13 ? 84.371 52.988 23.687 1.00 39.53 13 TYR C CA 1
ATOM 682 C C . TYR C 1 13 ? 85.197 52.315 24.778 1.00 44.43 13 TYR C C 1
ATOM 683 O O . TYR C 1 13 ? 85.680 51.196 24.608 1.00 45.91 13 TYR C O 1
ATOM 692 N N . ILE C 1 14 ? 85.351 53.006 25.902 1.00 39.73 14 ILE C N 1
ATOM 693 C CA . ILE C 1 14 ? 86.115 52.485 27.025 1.00 37.42 14 ILE C CA 1
ATOM 694 C C . ILE C 1 14 ? 85.414 51.289 27.666 1.00 40.94 14 ILE C C 1
ATOM 695 O O . ILE C 1 14 ? 86.033 50.252 27.907 1.00 34.94 14 ILE C O 1
ATOM 700 N N . ALA C 1 15 ? 84.120 51.442 27.930 1.00 38.42 15 ALA C N 1
ATOM 701 C CA . ALA C 1 15 ? 83.328 50.380 28.539 1.00 43.38 15 ALA C CA 1
ATOM 702 C C . ALA C 1 15 ? 83.446 49.077 27.753 1.00 43.28 15 ALA C C 1
ATOM 703 O O . ALA C 1 15 ? 83.618 48.007 28.337 1.00 42.18 15 ALA C O 1
ATOM 705 N N . SER C 1 16 ? 83.365 49.181 26.429 1.00 38.25 16 SER C N 1
ATOM 706 C CA . SER C 1 16 ? 83.441 48.018 25.553 1.00 42.50 16 SER C CA 1
ATOM 707 C C . SER C 1 16 ? 84.775 47.286 25.625 1.00 43.16 16 SER C C 1
ATOM 708 O O . SER C 1 16 ? 84.912 46.188 25.091 1.00 48.37 16 SER C O 1
ATOM 711 N N . HIS C 1 17 ? 85.763 47.888 26.278 1.00 44.44 17 HIS C N 1
ATOM 712 C CA . HIS C 1 17 ? 87.065 47.245 26.396 1.00 40.21 17 HIS C CA 1
ATOM 713 C C . HIS C 1 17 ? 87.185 46.423 27.668 1.00 40.87 17 HIS C C 1
ATOM 714 O O . HIS C 1 17 ? 88.265 45.932 27.992 1.00 46.34 17 HIS C O 1
ATOM 721 N N . THR C 1 18 ? 86.076 46.277 28.387 1.00 41.19 18 THR C N 1
ATOM 722 C CA . THR C 1 18 ? 86.063 45.485 29.610 1.00 37.73 18 THR C CA 1
ATOM 723 C C . THR C 1 18 ? 86.482 44.064 29.255 1.00 40.82 18 THR C C 1
ATOM 724 O O . THR C 1 18 ? 85.978 43.489 28.293 1.00 40.67 18 THR C O 1
ATOM 728 N N . LYS C 1 19 ? 87.416 43.509 30.020 1.00 37.74 19 LYS C N 1
ATOM 729 C CA . LYS C 1 19 ? 87.899 42.152 29.780 1.00 40.97 19 LYS C CA 1
ATOM 730 C C . LYS C 1 19 ? 87.552 41.273 30.973 1.00 37.39 19 LYS C C 1
ATOM 731 O O . LYS C 1 19 ? 87.425 40.060 30.853 1.00 41.77 19 LYS C O 1
ATOM 737 N N . HIS C 1 20 ? 87.405 41.910 32.127 1.00 38.02 20 HIS C N 1
ATOM 738 C CA . HIS C 1 20 ? 87.046 41.233 33.362 1.00 39.15 20 HIS C CA 1
ATOM 739 C C . HIS C 1 20 ? 85.773 41.915 33.849 1.00 40.61 20 HIS C C 1
ATOM 740 O O . HIS C 1 20 ? 85.798 43.068 34.276 1.00 38.68 20 HIS C O 1
ATOM 747 N N . ILE C 1 21 ? 84.658 41.201 33.758 1.00 37.31 21 ILE C N 1
ATOM 748 C CA . ILE C 1 21 ? 83.363 41.742 34.153 1.00 33.88 21 ILE C CA 1
ATOM 749 C C . ILE C 1 21 ? 83.348 42.448 35.506 1.00 34.12 21 ILE C C 1
ATOM 750 O O . ILE C 1 21 ? 83.762 41.891 36.524 1.00 34.67 21 ILE C O 1
ATOM 755 N N . GLY C 1 22 ? 82.871 43.690 35.497 1.00 31.39 22 GLY C N 1
ATOM 756 C CA . GLY C 1 22 ? 82.788 44.470 36.718 1.00 37.73 22 GLY C CA 1
ATOM 757 C C . GLY C 1 22 ? 84.047 45.217 37.120 1.00 34.94 22 GLY C C 1
ATOM 758 O O . GLY C 1 22 ? 84.076 45.838 38.182 1.00 36.85 22 GLY C O 1
ATOM 759 N N . GLU C 1 23 ? 85.084 45.173 36.288 1.00 31.00 23 GLU C N 1
ATOM 760 C CA . GLU C 1 23 ? 86.330 45.860 36.612 1.00 35.34 23 GLU C CA 1
ATOM 761 C C . GLU C 1 23 ? 86.177 47.376 36.508 1.00 37.79 23 GLU C C 1
ATOM 762 O O . GLU C 1 23 ? 85.275 47.878 35.839 1.00 41.26 23 GLU C O 1
ATOM 768 N N . SER C 1 24 ? 87.068 48.099 37.178 1.00 36.87 24 SER C N 1
ATOM 769 C CA . SER C 1 24 ? 87.032 49.558 37.198 1.00 35.12 24 SER C CA 1
ATOM 770 C C . SER C 1 24 ? 87.549 50.211 35.926 1.00 34.82 24 SER C C 1
ATOM 771 O O . SER C 1 24 ? 88.206 49.573 35.106 1.00 33.34 24 SER C O 1
ATOM 774 N N . ALA C 1 25 ? 87.250 51.498 35.778 1.00 36.43 25 ALA C N 1
ATOM 775 C CA . ALA C 1 25 ? 87.689 52.265 34.620 1.00 34.41 25 ALA C CA 1
ATOM 776 C C . ALA C 1 25 ? 89.215 52.326 34.599 1.00 34.68 25 ALA C C 1
ATOM 777 O O . ALA C 1 25 ? 89.828 52.337 33.535 1.00 33.05 25 ALA C O 1
ATOM 779 N N . SER C 1 26 ? 89.817 52.360 35.785 1.00 32.14 26 SER C N 1
ATOM 780 C CA . SER C 1 26 ? 91.269 52.415 35.917 1.00 32.64 26 SER C CA 1
ATOM 781 C C . SER C 1 26 ? 91.920 51.174 35.327 1.00 36.29 26 SER C C 1
ATOM 782 O O . SER C 1 26 ? 92.906 51.268 34.601 1.00 36.77 26 SER C O 1
ATOM 785 N N . ASP C 1 27 ? 91.366 50.009 35.651 1.00 40.98 27 ASP C N 1
ATOM 786 C CA . ASP C 1 27 ? 91.887 48.748 35.144 1.00 33.59 27 ASP C CA 1
ATOM 787 C C . ASP C 1 27 ? 91.806 48.705 33.626 1.00 35.88 27 ASP C C 1
ATOM 788 O O . ASP C 1 27 ? 92.722 48.230 32.962 1.00 41.44 27 ASP C O 1
ATOM 793 N N . ILE C 1 28 ? 90.704 49.206 33.082 1.00 36.35 28 ILE C N 1
ATOM 794 C CA . ILE C 1 28 ? 90.507 49.218 31.640 1.00 37.49 28 ILE C CA 1
ATOM 795 C C . ILE C 1 28 ? 91.475 50.182 30.961 1.00 37.28 28 ILE C C 1
ATOM 796 O O . ILE C 1 28 ? 92.210 49.791 30.054 1.00 38.39 28 ILE C O 1
ATOM 801 N N . LEU C 1 29 ? 91.479 51.437 31.408 1.00 37.76 29 LEU C N 1
ATOM 802 C CA . LEU C 1 29 ? 92.352 52.459 30.833 1.00 37.64 29 LEU C CA 1
ATOM 803 C C . LEU C 1 29 ? 93.827 52.113 30.961 1.00 38.12 29 LEU C C 1
ATOM 804 O O . LEU C 1 29 ? 94.604 52.356 30.040 1.00 43.55 29 LEU C O 1
ATOM 809 N N . ARG C 1 30 ? 94.219 51.545 32.095 1.00 36.35 30 ARG C N 1
ATOM 810 C CA . ARG C 1 30 ? 95.614 51.179 32.291 1.00 36.97 30 ARG C CA 1
ATOM 811 C C . ARG C 1 30 ? 96.042 50.095 31.320 1.00 41.40 30 ARG C C 1
ATOM 812 O O . ARG C 1 30 ? 97.203 50.029 30.926 1.00 43.71 30 ARG C O 1
ATOM 820 N N . ARG C 1 31 ? 95.099 49.248 30.927 1.00 43.74 31 ARG C N 1
ATOM 821 C CA . ARG C 1 31 ? 95.391 48.171 29.996 1.00 40.13 31 ARG C CA 1
ATOM 822 C C . ARG C 1 31 ? 95.426 48.747 28.580 1.00 41.68 31 ARG C C 1
ATOM 823 O O . ARG C 1 31 ? 96.285 48.387 27.774 1.00 46.62 31 ARG C O 1
ATOM 839 N N . LEU C 1 33 ? 96.280 51.724 27.688 1.00 55.56 33 LEU C N 1
ATOM 840 C CA . LEU C 1 33 ? 97.417 52.619 27.485 1.00 56.36 33 LEU C CA 1
ATOM 841 C C . LEU C 1 33 ? 98.803 51.977 27.440 1.00 61.20 33 LEU C C 1
ATOM 842 O O . LEU C 1 33 ? 99.673 52.474 26.730 1.00 72.58 33 LEU C O 1
ATOM 847 N N . LYS C 1 34 ? 99.004 50.888 28.182 1.00 69.43 34 LYS C N 1
ATOM 848 C CA . LYS C 1 34 ? 100.296 50.185 28.263 1.00 82.46 34 LYS C CA 1
ATOM 849 C C . LYS C 1 34 ? 101.101 50.767 29.433 1.00 97.69 34 LYS C C 1
ATOM 850 O O . LYS C 1 34 ? 102.019 50.117 29.941 1.00 105.05 34 LYS C O 1
ATOM 856 N N . PHE C 1 35 ? 100.728 51.991 29.836 1.00 103.58 35 PHE C N 1
ATOM 857 C CA . PHE C 1 35 ? 101.282 52.754 30.981 1.00 100.34 35 PHE C CA 1
ATOM 858 C C . PHE C 1 35 ? 102.736 52.490 31.408 1.00 105.45 35 PHE C C 1
ATOM 859 O O . PHE C 1 35 ? 103.184 53.121 32.400 1.00 106.22 35 PHE C O 1
ATOM 875 N N . LYS D 1 2 ? 79.596 61.706 30.122 1.00 55.93 2 LYS D N 1
ATOM 876 C CA . LYS D 1 2 ? 79.534 60.728 31.202 1.00 54.07 2 LYS D CA 1
ATOM 877 C C . LYS D 1 2 ? 80.753 60.855 32.116 1.00 52.73 2 LYS D C 1
ATOM 878 O O . LYS D 1 2 ? 81.853 61.163 31.662 1.00 53.81 2 LYS D O 1
ATOM 884 N N . THR D 1 3 ? 80.544 60.619 33.405 1.00 50.40 3 THR D N 1
ATOM 885 C CA . THR D 1 3 ? 81.612 60.703 34.391 1.00 47.02 3 THR D CA 1
ATOM 886 C C . THR D 1 3 ? 82.292 59.359 34.666 1.00 49.31 3 THR D C 1
ATOM 887 O O . THR D 1 3 ? 81.646 58.310 34.705 1.00 45.87 3 THR D O 1
ATOM 891 N N . ILE D 1 4 ? 83.613 59.402 34.833 1.00 46.96 4 ILE D N 1
ATOM 892 C CA . ILE D 1 4 ? 84.414 58.206 35.095 1.00 40.55 4 ILE D CA 1
ATOM 893 C C . ILE D 1 4 ? 85.308 58.393 36.317 1.00 42.82 4 ILE D C 1
ATOM 894 O O . ILE D 1 4 ? 85.827 59.481 36.554 1.00 41.61 4 ILE D O 1
ATOM 899 N N . GLU D 1 5 ? 85.498 57.321 37.077 1.00 37.81 5 GLU D N 1
ATOM 900 C CA . GLU D 1 5 ? 86.347 57.368 38.259 1.00 40.34 5 GLU D CA 1
ATOM 901 C C . GLU D 1 5 ? 87.673 56.653 37.983 1.00 43.58 5 GLU D C 1
ATOM 902 O O . GLU D 1 5 ? 87.693 55.495 37.548 1.00 43.23 5 GLU D O 1
ATOM 908 N N . VAL D 1 6 ? 88.776 57.357 38.227 1.00 39.30 6 VAL D N 1
ATOM 909 C CA . VAL D 1 6 ? 90.114 56.812 38.019 1.00 37.60 6 VAL D CA 1
ATOM 910 C C . VAL D 1 6 ? 90.947 57.017 39.281 1.00 37.33 6 VAL D C 1
ATOM 911 O O . VAL D 1 6 ? 90.651 57.899 40.086 1.00 41.41 6 VAL D O 1
ATOM 915 N N . ASP D 1 7 ? 91.983 56.203 39.463 1.00 31.14 7 ASP D N 1
ATOM 916 C CA . ASP D 1 7 ? 92.834 56.358 40.635 1.00 37.82 7 ASP D CA 1
ATOM 917 C C . ASP D 1 7 ? 93.677 57.621 40.460 1.00 38.18 7 ASP D C 1
ATOM 918 O O . ASP D 1 7 ? 93.892 58.080 39.342 1.00 32.08 7 ASP D O 1
ATOM 923 N N . ASP D 1 8 ? 94.138 58.187 41.569 1.00 36.84 8 ASP D N 1
ATOM 924 C CA . ASP D 1 8 ? 94.925 59.413 41.530 1.00 34.69 8 ASP D CA 1
ATOM 925 C C . ASP D 1 8 ? 96.125 59.387 40.591 1.00 31.92 8 ASP D C 1
ATOM 926 O O . ASP D 1 8 ? 96.328 60.325 39.826 1.00 38.24 8 ASP D O 1
ATOM 931 N N . GLU D 1 9 ? 96.919 58.323 40.645 1.00 35.36 9 GLU D N 1
ATOM 932 C CA . GLU D 1 9 ? 98.096 58.224 39.789 1.00 32.48 9 GLU D CA 1
ATOM 933 C C . GLU D 1 9 ? 97.737 58.298 38.310 1.00 37.90 9 GLU D C 1
ATOM 934 O O . GLU D 1 9 ? 98.431 58.950 37.530 1.00 33.33 9 GLU D O 1
ATOM 940 N N . LEU D 1 10 ? 96.657 57.622 37.929 1.00 34.32 10 LEU D N 1
ATOM 941 C CA . LEU D 1 10 ? 96.208 57.614 36.543 1.00 33.26 10 LEU D CA 1
ATOM 942 C C . LEU D 1 10 ? 95.702 58.988 36.123 1.00 30.20 10 LEU D C 1
ATOM 943 O O . LEU D 1 10 ? 95.868 59.391 34.976 1.00 32.17 10 LEU D O 1
ATOM 948 N N . TYR D 1 11 ? 95.084 59.706 37.055 1.00 29.82 11 TYR D N 1
ATOM 949 C CA . TYR D 1 11 ? 94.571 61.034 36.761 1.00 35.60 11 TYR D CA 1
ATOM 950 C C . TYR D 1 11 ? 95.720 61.981 36.443 1.00 37.30 11 TYR D C 1
ATOM 951 O O . TYR D 1 11 ? 95.688 62.687 35.437 1.00 42.35 11 TYR D O 1
ATOM 960 N N . SER D 1 12 ? 96.732 61.989 37.303 1.00 37.62 12 SER D N 1
ATOM 961 C CA . SER D 1 12 ? 97.895 62.847 37.107 1.00 38.83 12 SER D CA 1
ATOM 962 C C . SER D 1 12 ? 98.582 62.509 35.791 1.00 39.49 12 SER D C 1
ATOM 963 O O . SER D 1 12 ? 99.028 63.396 35.070 1.00 37.50 12 SER D O 1
ATOM 966 N N . TYR D 1 13 ? 98.655 61.218 35.485 1.00 39.23 13 TYR D N 1
ATOM 967 C CA . TYR D 1 13 ? 99.285 60.752 34.260 1.00 34.74 13 TYR D CA 1
ATOM 968 C C . TYR D 1 13 ? 98.574 61.332 33.044 1.00 40.60 13 TYR D C 1
ATOM 969 O O . TYR D 1 13 ? 99.214 61.779 32.093 1.00 44.95 13 TYR D O 1
ATOM 978 N N . ILE D 1 14 ? 97.246 61.319 33.081 1.00 36.87 14 ILE D N 1
ATOM 979 C CA . ILE D 1 14 ? 96.443 61.843 31.984 1.00 32.76 14 ILE D CA 1
ATOM 980 C C . ILE D 1 14 ? 96.571 63.360 31.879 1.00 38.15 14 ILE D C 1
ATOM 981 O O . ILE D 1 14 ? 96.731 63.904 30.788 1.00 34.88 14 ILE D O 1
ATOM 986 N N . ALA D 1 15 ? 96.499 64.036 33.018 1.00 34.01 15 ALA D N 1
ATOM 987 C CA . ALA D 1 15 ? 96.603 65.486 33.047 1.00 41.00 15 ALA D CA 1
ATOM 988 C C . ALA D 1 15 ? 97.948 65.952 32.497 1.00 41.80 15 ALA D C 1
ATOM 989 O O . ALA D 1 15 ? 98.017 66.950 31.781 1.00 49.90 15 ALA D O 1
ATOM 991 N N . SER D 1 16 ? 99.011 65.222 32.819 1.00 37.02 16 SER D N 1
ATOM 992 C CA . SER D 1 16 ? 100.344 65.586 32.360 1.00 36.82 16 SER D CA 1
ATOM 993 C C . SER D 1 16 ? 100.506 65.443 30.851 1.00 43.59 16 SER D C 1
ATOM 994 O O . SER D 1 16 ? 101.530 65.842 30.298 1.00 48.47 16 SER D O 1
ATOM 997 N N . HIS D 1 17 ? 99.508 64.867 30.185 1.00 40.97 17 HIS D N 1
ATOM 998 C CA . HIS D 1 17 ? 99.575 64.701 28.736 1.00 35.74 17 HIS D CA 1
ATOM 999 C C . HIS D 1 17 ? 98.887 65.839 27.993 1.00 33.70 17 HIS D C 1
ATOM 1000 O O . HIS D 1 17 ? 98.695 65.774 26.781 1.00 41.92 17 HIS D O 1
ATOM 1007 N N . THR D 1 18 ? 98.512 66.881 28.725 1.00 38.7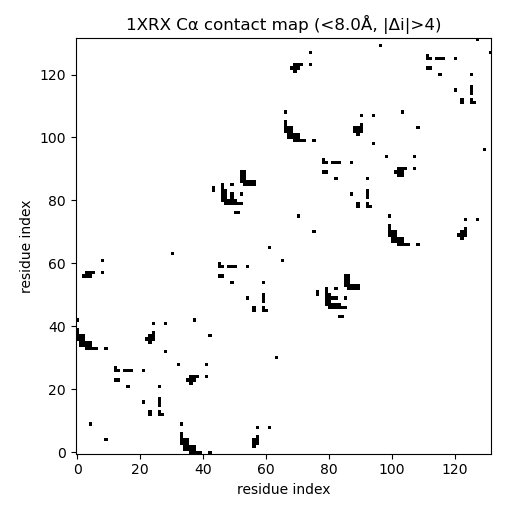4 18 THR D N 1
ATOM 1008 C CA . THR D 1 18 ? 97.872 68.037 28.112 1.00 39.90 18 THR D CA 1
ATOM 1009 C C . THR D 1 18 ? 98.843 68.648 27.104 1.00 42.47 18 THR D C 1
ATOM 1010 O O . THR D 1 18 ? 100.013 68.862 27.415 1.00 41.69 18 THR D O 1
ATOM 1014 N N . LYS D 1 19 ? 98.359 68.908 25.892 1.00 44.54 19 LYS D N 1
ATOM 1015 C CA . LYS D 1 19 ? 99.184 69.502 24.845 1.00 43.32 19 LYS D CA 1
ATOM 1016 C C . LYS D 1 19 ? 98.667 70.897 24.561 1.00 41.92 19 LYS D C 1
ATOM 1017 O O . LYS D 1 19 ? 99.417 71.783 24.161 1.00 47.28 19 LYS D O 1
ATOM 1023 N N . HIS D 1 20 ? 97.369 71.075 24.769 1.00 42.95 20 HIS D N 1
ATOM 1024 C CA . HIS D 1 20 ? 96.710 72.352 24.548 1.00 46.03 20 HIS D CA 1
ATOM 1025 C C . HIS D 1 20 ? 96.080 72.796 25.860 1.00 49.65 20 HIS D C 1
ATOM 1026 O O . HIS D 1 20 ? 95.051 72.268 26.278 1.00 51.20 20 HIS D O 1
ATOM 1033 N N . ILE D 1 21 ? 96.721 73.762 26.510 1.00 45.41 21 ILE D N 1
ATOM 1034 C CA . ILE D 1 21 ? 96.261 74.285 27.789 1.00 44.08 21 ILE D CA 1
ATOM 1035 C C . ILE D 1 21 ? 94.751 74.484 27.879 1.00 41.68 21 ILE D C 1
ATOM 1036 O O . ILE D 1 21 ? 94.155 75.191 27.069 1.00 45.23 21 ILE D O 1
ATOM 1041 N N . GLY D 1 22 ? 94.142 73.846 28.875 1.00 42.65 22 GLY D N 1
ATOM 1042 C CA . GLY D 1 22 ? 92.710 73.967 29.073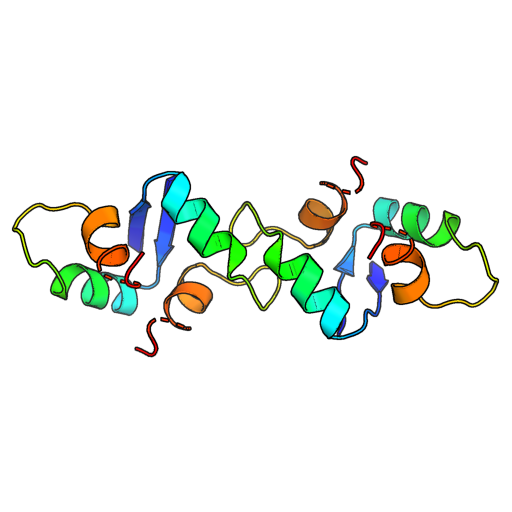 1.00 42.42 22 GLY D CA 1
ATOM 1043 C C . GLY D 1 22 ? 91.853 72.970 28.314 1.00 40.88 22 GLY D C 1
ATOM 1044 O O . GLY D 1 22 ? 90.629 73.009 28.422 1.00 46.08 22 GLY D O 1
ATOM 1045 N N . GLU D 1 23 ? 92.474 72.075 27.551 1.00 37.70 23 GLU D N 1
ATOM 1046 C CA . GLU D 1 23 ? 91.704 71.095 26.790 1.00 45.50 23 GLU D CA 1
ATOM 1047 C C . GLU D 1 23 ? 91.043 70.078 27.720 1.00 49.23 23 GLU D C 1
ATOM 1048 O O . GLU D 1 23 ? 91.481 69.891 28.857 1.00 48.07 23 GLU D O 1
ATOM 1054 N N . SER D 1 24 ? 89.986 69.430 27.235 1.00 49.59 24 SER D N 1
ATOM 1055 C CA . SER D 1 24 ? 89.240 68.458 28.034 1.00 46.49 24 SER D CA 1
ATOM 1056 C C . SER D 1 24 ? 89.917 67.098 28.159 1.00 46.32 24 SER D C 1
ATOM 1057 O O . SER D 1 24 ? 90.887 66.799 27.461 1.00 41.88 24 SER D O 1
ATOM 1060 N N . ALA D 1 25 ? 89.390 66.280 29.065 1.00 45.19 25 ALA D N 1
ATOM 1061 C CA . ALA D 1 25 ? 89.915 64.943 29.292 1.00 40.45 25 ALA D CA 1
ATOM 1062 C C . ALA D 1 25 ? 89.684 64.116 28.037 1.00 38.43 25 ALA D C 1
ATOM 1063 O O . ALA D 1 25 ? 90.504 63.271 27.674 1.00 37.75 25 ALA D O 1
ATOM 1065 N N . SER D 1 26 ? 88.559 64.374 27.374 1.00 41.25 26 SER D N 1
ATOM 1066 C CA . SER D 1 26 ? 88.200 63.662 26.151 1.00 45.53 26 SER D CA 1
ATOM 1067 C C . SER D 1 26 ? 89.247 63.855 25.065 1.00 47.35 26 SER D C 1
ATOM 1068 O O . SER D 1 26 ? 89.654 62.895 24.407 1.00 49.56 26 SER D O 1
ATOM 1071 N N . ASP D 1 27 ? 89.683 65.099 24.887 1.00 49.28 27 ASP D N 1
ATOM 1072 C CA . ASP D 1 27 ? 90.684 65.419 23.875 1.00 47.55 27 ASP D CA 1
ATOM 1073 C C . ASP D 1 27 ? 92.028 64.781 24.190 1.00 46.13 27 ASP D C 1
ATOM 1074 O O . ASP D 1 27 ? 92.752 64.362 23.284 1.00 43.46 27 ASP D O 1
ATOM 1079 N N . ILE D 1 28 ? 92.362 64.708 25.472 1.00 42.17 28 ILE D N 1
ATOM 1080 C CA . 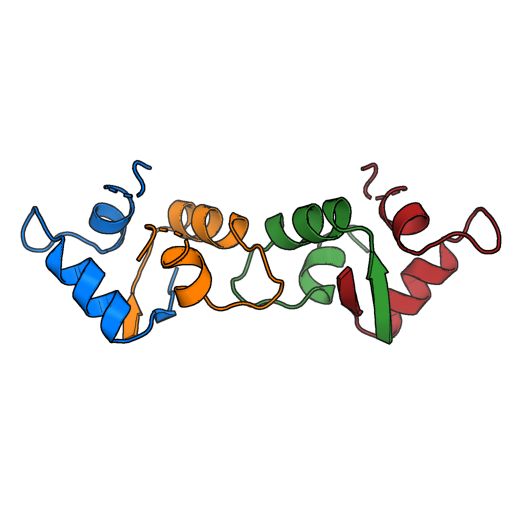ILE D 1 28 ? 93.620 64.107 25.887 1.00 44.67 28 ILE D CA 1
ATOM 1081 C C . ILE D 1 28 ? 93.563 62.596 25.670 1.00 41.52 28 ILE D C 1
ATOM 1082 O O . ILE D 1 28 ? 94.422 62.023 25.007 1.00 41.72 28 ILE D O 1
ATOM 1087 N N . LEU D 1 29 ? 92.535 61.959 26.219 1.00 44.41 29 LEU D N 1
ATOM 1088 C CA . LEU D 1 29 ? 92.367 60.511 26.086 1.00 48.67 29 LEU D CA 1
ATOM 1089 C C . LEU D 1 29 ? 92.263 60.065 24.632 1.00 44.93 29 LEU D C 1
ATOM 1090 O O . LEU D 1 29 ? 92.886 59.078 24.233 1.00 47.07 29 LEU D O 1
ATOM 1095 N N . ARG D 1 30 ? 91.482 60.789 23.838 1.00 44.95 30 ARG D N 1
ATOM 1096 C CA . ARG D 1 30 ? 91.338 60.443 22.433 1.00 47.31 30 ARG D CA 1
ATOM 1097 C C . ARG D 1 30 ? 92.701 60.445 21.754 1.00 47.95 30 ARG D C 1
ATOM 1098 O O . ARG D 1 30 ? 93.006 59.558 20.959 1.00 52.94 30 ARG D O 1
ATOM 1106 N N . ARG D 1 31 ? 93.532 61.425 22.097 1.00 47.87 31 ARG D N 1
ATOM 1107 C CA . ARG D 1 31 ? 94.861 61.534 21.510 1.00 42.61 31 ARG D CA 1
ATOM 1108 C C . ARG D 1 31 ? 95.752 60.384 21.992 1.00 43.10 31 ARG D C 1
ATOM 1109 O O . ARG D 1 31 ? 96.478 59.781 21.203 1.00 47.72 31 ARG D O 1
ATOM 1125 N N . LEU D 1 33 ? 94.762 57.452 23.063 1.00 56.10 33 LEU D N 1
ATOM 1126 C CA . LEU D 1 33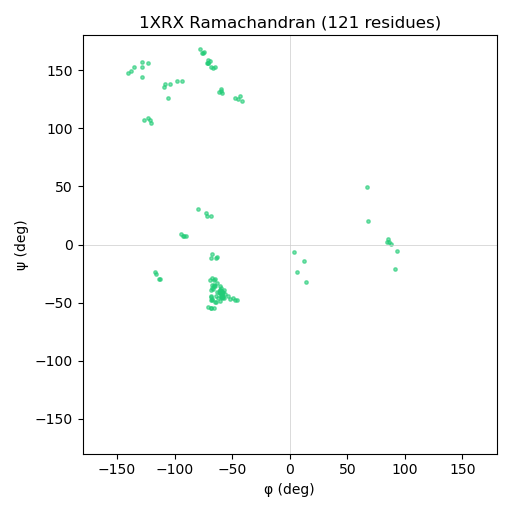 ? 94.273 56.168 22.563 1.00 61.16 33 LEU D CA 1
ATOM 1127 C C . LEU D 1 33 ? 94.268 56.113 21.036 1.00 68.01 33 LEU D C 1
ATOM 1128 O O . LEU D 1 33 ? 94.022 55.058 20.448 1.00 72.12 33 LEU D O 1
ATOM 1133 N N . LYS D 1 34 ? 94.567 57.245 20.401 1.00 75.41 34 LYS D N 1
ATOM 1134 C CA . LYS D 1 34 ? 94.596 57.299 18.943 1.00 78.38 34 LYS D CA 1
ATOM 1135 C C . LYS D 1 34 ? 93.190 57.124 18.376 1.00 87.04 34 LYS D C 1
ATOM 1136 O O . LYS D 1 34 ? 93.017 56.792 17.199 1.00 92.23 34 LYS D O 1
ATOM 1142 N N . PHE D 1 35 ? 92.194 57.369 19.225 1.00 91.95 35 PHE D N 1
ATOM 1143 C CA . PHE D 1 35 ? 90.785 57.264 18.848 1.00 91.26 35 PHE D CA 1
ATOM 1144 C C . PHE D 1 35 ? 90.167 58.665 18.708 1.00 94.62 35 PHE D C 1
ATOM 1145 O O . PHE D 1 35 ? 89.205 58.875 17.922 1.00 95.31 35 PHE D O 1
#